Protein AF-A0A429MMH3-F1 (afdb_monomer_lite)

InterPro domains:
  IPR002168 Lipase, GDXG, putative histidine active site [PS01173] (75-91)
  IPR029058 Alpha/Beta hydrolase fold [G3DSA:3.40.50.1820] (10-102)
  IPR029058 Alpha/Beta hydrolase fold [SSF53474] (25-101)

Secondary structure (DSSP, 8-state):
----HHHHHHHHHHHHIIIIITGGGS---HHHHHHHHHHHHTTSPPPTT-EEEEEEETTEEEEEEESSTT----------STTTS--GGGGHHHHHHHHTT-

Structure (mmCIF, N/CA/C/O backbone):
data_AF-A0A429MMH3-F1
#
_entry.id   AF-A0A429MMH3-F1
#
loop_
_atom_site.group_PDB
_atom_site.id
_atom_site.type_symbol
_atom_site.label_atom_id
_atom_site.label_alt_id
_atom_site.label_comp_id
_atom_site.label_asym_id
_atom_site.label_entity_id
_atom_site.label_seq_id
_atom_site.pdbx_PDB_ins_code
_atom_site.Cartn_x
_atom_site.Cartn_y
_atom_site.Cartn_z
_atom_site.occupancy
_atom_site.B_iso_or_equiv
_atom_site.auth_seq_id
_atom_site.auth_comp_id
_atom_site.auth_asym_id
_atom_site.auth_atom_id
_atom_site.pdbx_PDB_model_num
ATOM 1 N N . MET A 1 1 ? 6.700 30.324 -14.115 1.00 42.12 1 MET A N 1
ATOM 2 C CA . MET A 1 1 ? 7.074 29.827 -15.458 1.00 42.12 1 MET A CA 1
ATOM 3 C C . MET A 1 1 ? 6.064 28.764 -15.874 1.00 42.12 1 MET A C 1
ATOM 5 O O . MET A 1 1 ? 5.995 27.725 -15.231 1.00 42.12 1 MET A O 1
ATOM 9 N N . ASN A 1 2 ? 5.202 29.059 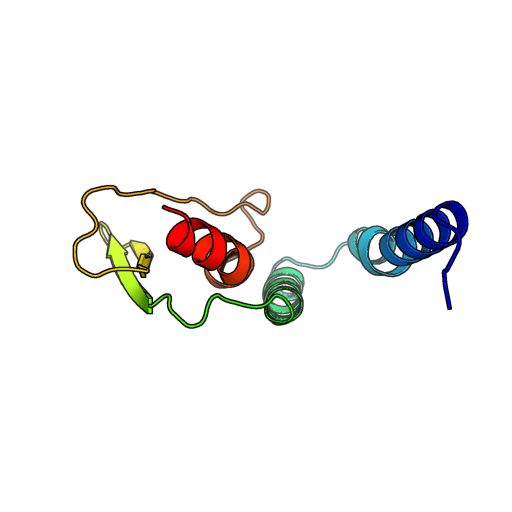-16.852 1.00 56.53 2 ASN A N 1
ATOM 10 C CA . ASN A 1 2 ? 4.102 28.172 -17.241 1.00 56.53 2 ASN A CA 1
ATOM 11 C C . ASN A 1 2 ? 4.612 27.189 -18.304 1.00 56.53 2 ASN A C 1
ATOM 13 O O . ASN A 1 2 ? 4.779 27.551 -19.464 1.00 56.53 2 ASN A O 1
ATOM 17 N N . ILE A 1 3 ? 4.951 25.967 -17.890 1.00 69.88 3 ILE A N 1
ATOM 18 C CA . ILE A 1 3 ? 5.438 24.931 -18.809 1.00 69.88 3 ILE A CA 1
ATOM 19 C C . ILE A 1 3 ? 4.262 24.501 -19.709 1.00 69.88 3 ILE A C 1
ATOM 21 O O . ILE A 1 3 ? 3.214 24.135 -19.162 1.00 69.88 3 ILE A O 1
ATOM 25 N N . PRO A 1 4 ? 4.401 24.511 -21.050 1.00 82.38 4 PRO A N 1
ATOM 26 C CA . PRO A 1 4 ? 3.359 24.037 -21.959 1.00 82.38 4 PRO A CA 1
ATOM 27 C C . PRO A 1 4 ? 2.933 22.602 -21.622 1.00 82.38 4 PRO A C 1
ATOM 29 O O . PRO A 1 4 ? 3.782 21.750 -21.354 1.00 82.38 4 PRO A O 1
ATOM 32 N N . ASN A 1 5 ? 1.630 22.307 -21.658 1.00 85.12 5 ASN A N 1
ATOM 33 C CA . ASN A 1 5 ? 1.096 20.988 -21.274 1.00 85.12 5 ASN A CA 1
ATOM 34 C C . ASN A 1 5 ? 1.710 19.829 -22.079 1.00 85.12 5 ASN A C 1
ATOM 36 O O . ASN A 1 5 ? 1.941 18.756 -21.531 1.00 85.12 5 ASN A O 1
ATOM 40 N N . VAL A 1 6 ? 2.053 20.071 -23.346 1.00 89.94 6 VAL A N 1
ATOM 41 C CA . VAL A 1 6 ? 2.727 19.097 -24.217 1.00 89.94 6 VAL A CA 1
ATOM 42 C C . VAL A 1 6 ? 4.129 18.752 -23.705 1.00 89.94 6 VAL A C 1
ATOM 44 O O . VAL A 1 6 ? 4.511 17.586 -23.672 1.00 89.94 6 VAL A O 1
ATOM 47 N N . LEU A 1 7 ? 4.890 19.745 -23.236 1.00 91.44 7 LEU A N 1
ATOM 48 C CA . LEU A 1 7 ? 6.230 19.508 -22.701 1.00 91.44 7 LEU A 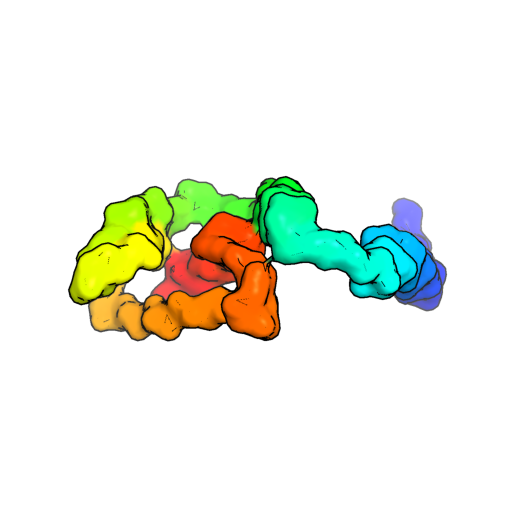CA 1
ATOM 49 C C . LEU A 1 7 ? 6.171 18.763 -21.361 1.00 91.44 7 LEU A C 1
ATOM 51 O O . LEU A 1 7 ? 6.976 17.864 -21.129 1.00 91.44 7 LEU A O 1
ATOM 55 N N . LYS A 1 8 ? 5.179 19.079 -20.511 1.00 90.38 8 LYS A N 1
ATOM 56 C CA . LYS A 1 8 ? 4.907 18.312 -19.283 1.00 90.38 8 LYS A CA 1
ATOM 57 C C . LYS A 1 8 ? 4.611 16.850 -19.607 1.00 90.38 8 LYS A C 1
ATOM 59 O O . LYS A 1 8 ? 5.194 15.975 -18.980 1.00 90.38 8 LYS A O 1
ATOM 64 N N . TYR A 1 9 ? 3.760 16.597 -20.603 1.00 93.19 9 TYR A N 1
ATOM 65 C CA . TYR A 1 9 ? 3.426 15.243 -21.041 1.00 93.19 9 TYR A CA 1
ATOM 66 C C . TYR A 1 9 ? 4.673 14.457 -21.458 1.00 93.19 9 TYR A C 1
ATOM 68 O O . TYR A 1 9 ? 4.948 13.415 -20.869 1.00 93.19 9 TYR A O 1
ATOM 76 N N . TYR A 1 10 ? 5.468 14.975 -22.402 1.00 95.19 10 TYR A N 1
ATOM 77 C CA . TYR A 1 10 ? 6.657 14.265 -22.888 1.00 95.19 10 TYR A CA 1
ATOM 78 C C . TYR A 1 10 ? 7.707 14.057 -21.800 1.00 95.19 10 TYR A C 1
ATOM 80 O O . TYR A 1 10 ? 8.345 13.002 -21.743 1.00 95.19 10 TYR A O 1
ATOM 88 N N . PHE A 1 11 ? 7.874 15.040 -20.913 1.00 94.69 11 PHE A N 1
ATOM 89 C CA . PHE A 1 11 ? 8.760 14.909 -19.766 1.00 94.69 11 PHE A CA 1
ATOM 90 C C . PHE A 1 11 ? 8.291 13.793 -18.826 1.00 94.69 11 PHE A C 1
ATOM 92 O O . PHE A 1 11 ? 9.067 12.891 -18.511 1.00 94.69 11 PHE A O 1
ATOM 99 N N . THR A 1 12 ? 7.017 13.808 -18.420 1.00 94.00 12 THR A N 1
ATOM 100 C CA . THR A 1 12 ? 6.432 12.777 -17.555 1.00 94.00 12 THR A CA 1
ATOM 101 C C . THR A 1 12 ? 6.509 11.399 -18.202 1.00 94.00 12 THR A C 1
ATOM 103 O O . THR A 1 12 ? 6.913 10.440 -17.551 1.00 94.00 12 THR A O 1
ATOM 106 N N . GLU A 1 13 ? 6.180 11.285 -19.486 1.00 95.56 13 GLU A N 1
ATOM 107 C CA . GLU A 1 13 ? 6.237 10.022 -20.215 1.00 95.56 13 GLU A CA 1
ATOM 108 C C . GLU A 1 13 ? 7.666 9.464 -20.264 1.00 95.56 13 GLU A C 1
ATOM 110 O O . GLU A 1 13 ? 7.894 8.300 -19.928 1.00 95.56 13 GLU A O 1
ATOM 115 N N . THR A 1 14 ? 8.642 10.295 -20.640 1.00 96.31 14 THR A N 1
ATOM 116 C CA . THR A 1 14 ? 10.055 9.899 -20.723 1.00 96.31 14 THR A CA 1
ATOM 117 C C . THR A 1 14 ? 10.587 9.487 -19.357 1.00 96.31 14 THR A C 1
ATOM 119 O O . THR A 1 14 ? 11.264 8.460 -19.237 1.00 96.31 14 THR A O 1
ATOM 122 N N . PHE A 1 15 ? 10.234 10.244 -18.317 1.00 95.00 15 PHE A N 1
ATOM 123 C CA . PHE A 1 15 ? 10.570 9.921 -16.940 1.00 95.00 15 PHE A CA 1
ATOM 124 C C . PHE A 1 15 ? 9.990 8.563 -16.532 1.00 95.00 15 PHE A C 1
ATOM 126 O O . PHE A 1 15 ? 10.742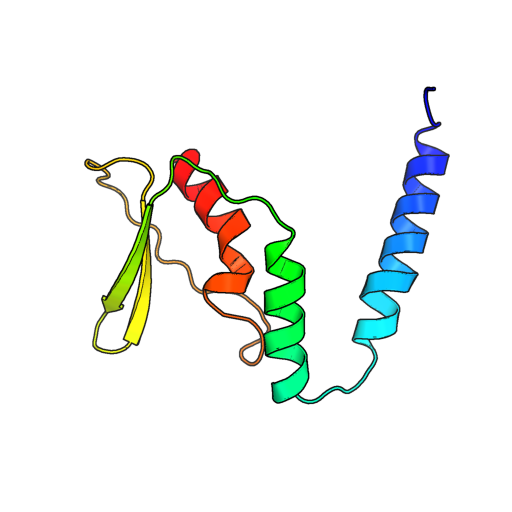 7.689 -16.114 1.00 95.00 15 PHE A O 1
ATOM 13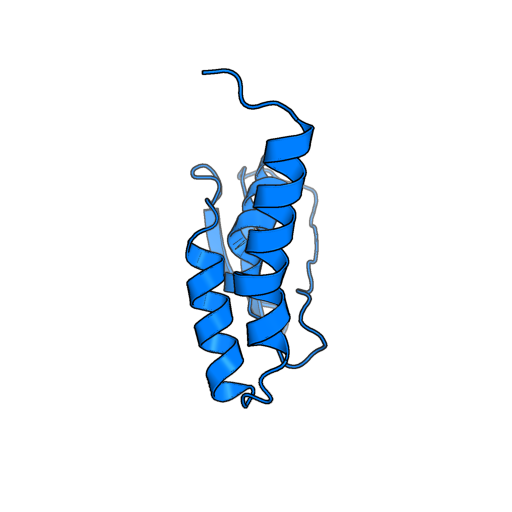3 N N . LEU A 1 16 ? 8.689 8.324 -16.727 1.00 94.50 16 LEU A N 1
ATOM 134 C CA . LEU A 1 16 ? 8.049 7.055 -16.360 1.00 94.50 16 LEU A CA 1
ATOM 135 C C . LEU A 1 16 ? 8.614 5.867 -17.153 1.00 94.50 16 LEU A C 1
ATOM 137 O O . LEU A 1 16 ? 8.877 4.803 -16.585 1.00 94.50 16 LEU A O 1
ATOM 141 N N . LYS A 1 17 ? 8.862 6.035 -18.456 1.00 95.62 17 LYS A N 1
ATOM 142 C CA . LYS A 1 17 ? 9.474 4.991 -19.291 1.00 95.62 17 LYS A CA 1
ATOM 143 C C . LYS A 1 17 ? 10.884 4.634 -18.815 1.00 95.62 17 LYS A C 1
ATOM 145 O O . LYS A 1 17 ? 11.251 3.460 -18.821 1.00 95.62 17 LYS A O 1
ATOM 150 N N . THR A 1 18 ? 11.660 5.627 -18.397 1.00 93.81 18 THR A N 1
ATOM 151 C CA . THR A 1 18 ? 13.068 5.444 -18.028 1.00 93.81 18 THR A CA 1
ATOM 152 C C . THR A 1 18 ? 13.236 4.995 -16.580 1.00 93.81 18 THR A C 1
ATOM 154 O O . THR A 1 18 ? 14.008 4.080 -16.326 1.00 93.81 18 THR A O 1
ATOM 157 N N . ALA A 1 19 ? 12.505 5.598 -15.643 1.00 90.12 19 ALA A N 1
ATOM 158 C CA . ALA A 1 19 ? 12.647 5.351 -14.211 1.00 90.12 19 ALA A CA 1
ATOM 159 C C . ALA A 1 19 ? 11.811 4.166 -13.708 1.00 90.12 19 ALA A C 1
ATOM 161 O O . ALA A 1 19 ? 12.186 3.546 -12.719 1.00 90.12 19 ALA A O 1
ATOM 162 N N . ILE A 1 20 ? 10.692 3.840 -14.369 1.00 90.12 20 ILE A N 1
ATOM 163 C CA . ILE A 1 20 ? 9.783 2.772 -13.925 1.00 90.12 20 ILE A CA 1
ATOM 164 C C . ILE A 1 20 ? 9.799 1.593 -14.898 1.00 90.12 20 ILE A C 1
ATOM 166 O O . ILE A 1 20 ? 10.166 0.484 -14.515 1.00 90.12 20 ILE A O 1
ATOM 170 N N . ARG A 1 21 ? 9.444 1.822 -16.171 1.00 91.12 21 ARG A N 1
ATOM 171 C CA . ARG A 1 21 ? 9.243 0.731 -17.144 1.00 91.12 21 ARG A CA 1
ATOM 172 C C . ARG A 1 21 ? 10.530 -0.017 -17.497 1.00 91.12 21 ARG A C 1
ATOM 174 O O . ARG A 1 21 ? 10.508 -1.238 -17.571 1.00 91.12 21 ARG A O 1
ATOM 181 N N . LYS A 1 22 ? 11.635 0.683 -17.769 1.00 91.88 22 LYS A N 1
ATOM 182 C CA . LYS A 1 22 ? 12.912 0.020 -18.091 1.00 91.88 22 LYS A CA 1
ATOM 183 C C . LYS A 1 22 ? 13.421 -0.834 -16.915 1.00 91.88 22 LYS A C 1
ATOM 185 O O . LYS A 1 22 ? 13.668 -2.016 -17.131 1.00 91.88 22 LYS A O 1
ATOM 190 N N . PRO A 1 23 ? 13.508 -0.318 -15.672 1.00 86.94 23 PRO A N 1
ATOM 191 C CA . PRO A 1 23 ? 13.908 -1.133 -14.525 1.00 86.94 23 PRO A CA 1
ATOM 192 C C . PRO A 1 23 ? 12.961 -2.297 -14.229 1.00 86.94 23 PRO A C 1
ATOM 194 O O . PRO A 1 23 ? 13.425 -3.354 -13.817 1.00 86.94 23 PRO A O 1
ATOM 197 N N . SER A 1 24 ? 11.652 -2.158 -14.477 1.00 87.88 24 SER A N 1
ATOM 198 C CA . SER A 1 24 ? 10.700 -3.254 -14.251 1.00 87.88 24 SER A CA 1
ATOM 199 C C . SER A 1 24 ? 10.880 -4.445 -15.200 1.00 87.88 24 SER A C 1
ATOM 201 O O . SER A 1 24 ? 10.268 -5.482 -14.979 1.00 87.88 24 SER A O 1
ATOM 203 N N . GLN A 1 25 ? 11.676 -4.305 -16.266 1.00 91.75 25 GLN A N 1
ATOM 204 C CA . GLN A 1 25 ? 12.035 -5.406 -17.169 1.00 91.75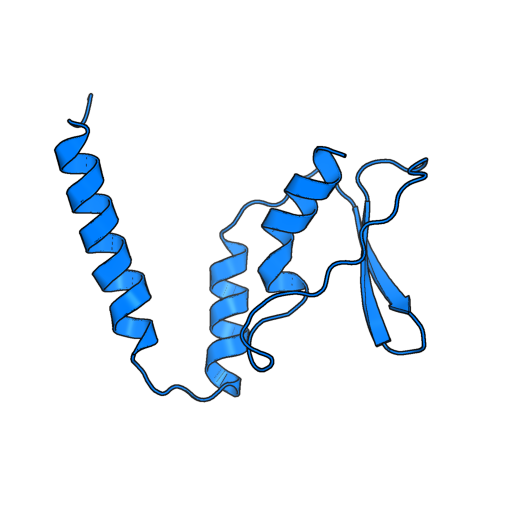 25 GLN A CA 1
ATOM 205 C C . GLN A 1 25 ? 13.215 -6.239 -16.648 1.00 91.75 25 GLN A C 1
ATOM 207 O O . GLN A 1 25 ? 13.546 -7.267 -17.235 1.00 91.75 25 GLN A O 1
ATOM 212 N N . LEU A 1 26 ? 13.863 -5.809 -15.561 1.00 90.56 26 LEU A N 1
ATOM 213 C CA . LEU A 1 26 ? 14.882 -6.606 -14.895 1.00 90.56 26 LEU A CA 1
ATOM 214 C C . LEU A 1 26 ? 14.207 -7.783 -14.179 1.00 90.56 26 LEU A C 1
ATOM 216 O O . LEU A 1 26 ? 13.318 -7.589 -13.350 1.00 90.56 26 LEU A O 1
ATOM 220 N N . ASN A 1 27 ? 14.669 -9.002 -14.456 1.00 89.19 27 ASN A N 1
ATOM 221 C CA . ASN A 1 27 ? 14.190 -10.230 -13.813 1.00 89.19 27 ASN A CA 1
ATOM 222 C C . ASN A 1 27 ? 14.779 -10.381 -12.401 1.00 89.19 27 ASN A C 1
ATOM 224 O O . ASN A 1 27 ? 15.545 -11.300 -12.115 1.00 89.19 27 ASN A O 1
ATOM 228 N N . LEU A 1 28 ? 14.463 -9.430 -11.525 1.00 91.19 28 LEU A N 1
ATOM 229 C CA . LEU A 1 28 ? 14.914 -9.435 -10.139 1.00 91.19 28 LEU A CA 1
ATOM 230 C C . LEU A 1 28 ? 14.094 -10.434 -9.308 1.00 91.19 28 LEU A C 1
ATOM 232 O O . LEU A 1 28 ? 12.880 -10.549 -9.499 1.00 91.19 28 LEU A O 1
ATOM 236 N N . PRO A 1 29 ? 14.714 -11.132 -8.342 1.00 93.56 29 PRO A N 1
ATOM 237 C CA . PRO A 1 29 ? 13.985 -12.046 -7.476 1.00 93.56 29 PRO A CA 1
ATOM 238 C C . PRO A 1 29 ? 13.012 -11.283 -6.554 1.00 93.56 29 PRO A C 1
ATOM 240 O O . PRO A 1 29 ? 13.298 -10.145 -6.155 1.00 93.56 29 PRO A O 1
ATOM 243 N N . PRO A 1 30 ? 11.895 -11.904 -6.119 1.00 92.56 30 PRO A N 1
ATOM 244 C CA . PRO A 1 30 ? 10.937 -11.278 -5.201 1.00 92.56 30 PRO A CA 1
ATOM 245 C C . PRO A 1 30 ? 11.565 -10.758 -3.902 1.00 92.56 30 PRO A C 1
ATOM 247 O O . PRO A 1 30 ? 11.121 -9.751 -3.354 1.00 92.56 30 PRO A O 1
ATOM 250 N N . THR A 1 31 ? 12.625 -11.412 -3.425 1.00 94.88 31 THR A N 1
ATOM 251 C CA . THR A 1 31 ? 13.385 -11.007 -2.235 1.00 94.88 31 THR A CA 1
ATOM 252 C C . THR A 1 31 ? 14.042 -9.634 -2.382 1.00 94.88 31 THR A C 1
ATOM 254 O O . THR A 1 31 ? 14.178 -8.931 -1.387 1.00 94.88 31 THR A O 1
ATOM 257 N N . ALA A 1 32 ? 14.383 -9.220 -3.606 1.00 93.81 32 ALA A N 1
ATOM 258 C CA . ALA A 1 32 ? 14.882 -7.881 -3.911 1.00 93.81 32 ALA A CA 1
ATOM 259 C C . ALA A 1 32 ? 13.742 -6.911 -4.265 1.00 93.81 32 ALA A C 1
ATOM 261 O O . ALA A 1 32 ? 13.721 -5.772 -3.797 1.00 93.81 32 ALA A O 1
ATOM 262 N N . LEU A 1 33 ? 12.755 -7.366 -5.047 1.00 93.12 33 LEU A N 1
ATOM 263 C CA . LEU A 1 33 ? 11.653 -6.516 -5.512 1.00 93.12 33 LEU A CA 1
ATOM 264 C C . LEU A 1 33 ? 10.763 -6.003 -4.373 1.00 93.12 33 LEU A C 1
ATOM 266 O O . LEU A 1 33 ? 10.360 -4.841 -4.390 1.00 93.12 33 LEU A O 1
ATOM 270 N N . ARG A 1 34 ? 10.455 -6.840 -3.374 1.00 95.00 34 ARG A N 1
ATOM 271 C CA . ARG A 1 34 ? 9.571 -6.465 -2.255 1.00 95.00 34 ARG A CA 1
ATOM 272 C C . ARG A 1 34 ? 10.114 -5.300 -1.414 1.00 95.00 34 ARG A C 1
ATOM 274 O O . ARG A 1 34 ? 9.390 -4.313 -1.283 1.00 95.00 34 ARG A O 1
ATOM 281 N N . PRO A 1 35 ? 11.344 -5.347 -0.864 1.00 95.19 35 PRO A N 1
ATOM 282 C CA . PRO A 1 35 ? 11.879 -4.227 -0.090 1.00 95.19 35 PRO A CA 1
ATOM 283 C C . PRO A 1 35 ? 12.100 -2.977 -0.948 1.00 95.19 35 PRO A C 1
ATOM 285 O O . PRO A 1 35 ? 11.860 -1.868 -0.471 1.00 95.19 35 PRO A O 1
ATOM 288 N N . MET A 1 36 ? 12.493 -3.137 -2.218 1.00 92.94 36 MET A N 1
ATOM 289 C CA . MET A 1 36 ? 12.612 -2.017 -3.153 1.00 92.94 36 MET A CA 1
ATOM 290 C C . MET A 1 36 ? 11.266 -1.309 -3.337 1.00 92.94 36 MET A C 1
ATOM 292 O O . MET A 1 36 ? 11.190 -0.088 -3.203 1.00 92.94 36 MET A O 1
ATOM 296 N N . LEU A 1 37 ? 10.193 -2.066 -3.582 1.00 93.38 37 LEU A N 1
ATOM 297 C CA . LEU A 1 37 ? 8.854 -1.502 -3.722 1.00 93.38 37 LEU A CA 1
ATOM 298 C C . LEU A 1 37 ? 8.390 -0.824 -2.428 1.00 93.38 37 LEU A C 1
ATOM 300 O O . LEU A 1 37 ? 7.866 0.283 -2.490 1.00 93.38 37 LEU A O 1
ATOM 304 N N . GLU A 1 38 ? 8.614 -1.432 -1.258 1.00 95.25 38 GLU A N 1
ATOM 305 C CA . GLU A 1 38 ? 8.307 -0.774 0.020 1.00 95.25 38 GLU A CA 1
ATOM 306 C C . GLU A 1 38 ? 9.019 0.572 0.161 1.00 95.25 38 GLU A C 1
ATOM 308 O O . GLU A 1 38 ? 8.4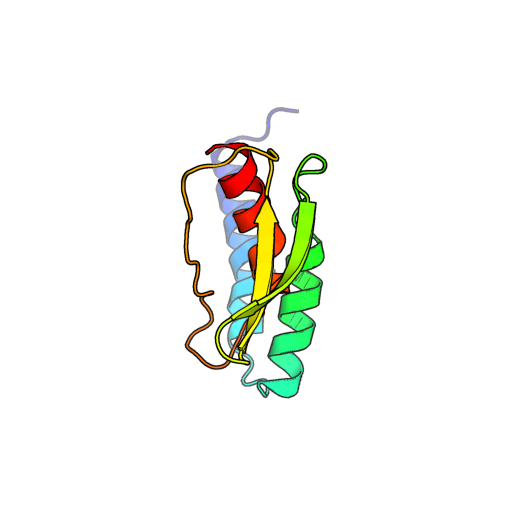01 1.541 0.598 1.00 95.25 38 GLU A O 1
ATOM 313 N N . GLN A 1 39 ? 10.298 0.647 -0.215 1.00 94.00 39 GLN A N 1
ATOM 314 C CA . GLN A 1 39 ? 11.072 1.880 -0.133 1.00 94.00 39 GLN A CA 1
ATOM 315 C C . GLN A 1 39 ? 10.558 2.946 -1.106 1.00 94.00 39 GLN A C 1
ATOM 317 O O . GLN A 1 39 ? 10.416 4.101 -0.708 1.00 94.00 39 GLN A O 1
ATOM 322 N N . LEU A 1 40 ? 10.224 2.570 -2.343 1.00 92.50 40 LEU A N 1
ATOM 323 C CA . LEU A 1 40 ? 9.605 3.480 -3.312 1.00 92.50 40 LEU A CA 1
ATOM 324 C C . LEU A 1 40 ? 8.257 3.997 -2.798 1.00 92.50 40 LEU A C 1
ATOM 326 O O . LEU A 1 40 ? 7.985 5.195 -2.848 1.00 92.50 40 LEU A O 1
ATOM 330 N N . CYS A 1 41 ? 7.437 3.112 -2.228 1.00 94.94 41 CYS A N 1
ATOM 331 C CA . CYS A 1 41 ? 6.118 3.472 -1.725 1.00 94.94 41 CYS A CA 1
ATOM 332 C C . CYS A 1 41 ? 6.154 4.402 -0.499 1.00 94.94 41 CYS A C 1
ATOM 334 O O . CYS A 1 41 ? 5.179 5.107 -0.251 1.00 94.94 41 CYS A O 1
ATOM 336 N N . ARG A 1 42 ? 7.263 4.457 0.253 1.00 94.00 42 ARG A N 1
ATOM 337 C CA . ARG A 1 42 ? 7.430 5.406 1.373 1.00 94.00 42 ARG A CA 1
ATOM 338 C C . ARG A 1 42 ? 7.485 6.865 0.932 1.00 94.00 42 ARG A C 1
ATOM 340 O O . ARG A 1 42 ? 7.219 7.733 1.756 1.00 94.00 42 ARG A O 1
ATOM 347 N N . ALA A 1 43 ? 7.835 7.135 -0.325 1.00 93.50 43 ALA A N 1
ATOM 348 C CA . ALA A 1 43 ? 7.853 8.495 -0.852 1.00 93.50 43 ALA A CA 1
ATOM 349 C C . ALA A 1 43 ? 6.438 9.081 -1.004 1.00 93.50 43 ALA A C 1
ATOM 351 O O . ALA A 1 43 ? 6.288 10.302 -1.051 1.00 93.50 43 ALA A O 1
ATOM 352 N N . PHE A 1 44 ? 5.399 8.237 -1.062 1.00 95.44 44 PHE A N 1
ATOM 353 C CA . PHE A 1 44 ? 4.024 8.716 -1.129 1.00 95.44 44 PHE A CA 1
ATOM 354 C C . PHE A 1 44 ? 3.538 9.174 0.254 1.00 95.44 44 PHE A C 1
ATOM 356 O O . PHE A 1 44 ? 3.697 8.446 1.241 1.00 95.44 44 PHE A O 1
ATOM 363 N N . PRO A 1 45 ? 2.930 10.370 0.342 1.00 95.06 45 PRO A N 1
ATOM 364 C CA . PRO A 1 45 ? 2.479 10.921 1.609 1.00 95.06 45 PRO A CA 1
ATOM 365 C C . PRO A 1 45 ? 1.321 10.101 2.182 1.00 95.06 45 PRO A C 1
ATOM 367 O O . PRO A 1 45 ? 0.459 9.614 1.454 1.00 95.06 45 PRO A O 1
ATOM 370 N N . LYS A 1 46 ? 1.295 9.985 3.510 1.00 95.62 46 LYS A N 1
ATOM 371 C CA . LYS A 1 46 ? 0.176 9.410 4.265 1.00 95.62 46 LYS A CA 1
ATOM 372 C C . LYS A 1 46 ? -0.632 10.527 4.910 1.00 95.62 46 LYS A C 1
ATOM 374 O O . LYS A 1 46 ? -0.057 11.547 5.301 1.00 95.62 46 LYS A O 1
ATOM 379 N N . GLN A 1 47 ? -1.932 10.313 5.077 1.00 96.12 47 GLN A N 1
ATOM 380 C CA . GLN A 1 47 ? -2.782 11.251 5.806 1.00 96.12 47 GLN A CA 1
ATOM 381 C C . GLN A 1 47 ? -2.437 11.237 7.302 1.00 96.12 47 GLN A C 1
ATOM 383 O O . GLN A 1 47 ? -2.428 10.186 7.940 1.00 96.12 47 GLN A O 1
ATOM 388 N N . LYS A 1 48 ? -2.111 12.411 7.859 1.00 93.25 48 LYS A N 1
ATOM 389 C CA . LYS A 1 48 ? -1.601 12.551 9.240 1.00 93.25 48 LYS A CA 1
ATOM 390 C C . LYS A 1 48 ? -2.675 12.362 10.312 1.00 93.25 48 LYS A C 1
ATOM 392 O O . LYS A 1 48 ? -2.347 12.034 11.443 1.00 93.25 48 LYS A O 1
ATOM 397 N N . ASN A 1 49 ? -3.934 12.593 9.958 1.00 93.31 49 ASN A N 1
ATOM 398 C CA . ASN A 1 49 ? -5.099 12.418 10.823 1.00 93.31 49 ASN A CA 1
ATOM 399 C C . ASN A 1 49 ? -5.616 10.970 10.846 1.00 93.31 49 ASN A C 1
ATOM 401 O O . ASN A 1 49 ? -6.639 10.706 11.465 1.00 93.31 49 ASN A O 1
ATOM 405 N N . VAL A 1 50 ? -4.940 10.039 10.167 1.00 95.81 50 VAL A N 1
ATOM 406 C CA . VAL A 1 50 ? -5.340 8.634 10.112 1.00 95.81 50 VAL A CA 1
ATOM 407 C C . VAL A 1 50 ? -4.436 7.801 11.006 1.00 95.81 50 VAL A C 1
ATOM 409 O O . VAL A 1 50 ? -3.210 7.831 10.895 1.00 95.81 50 VAL A O 1
ATOM 412 N N . THR A 1 51 ? -5.056 7.021 11.882 1.00 95.31 51 THR A N 1
ATOM 413 C CA . THR A 1 51 ? -4.368 6.056 12.735 1.00 95.31 51 THR A CA 1
ATOM 414 C C . THR A 1 51 ? -4.185 4.744 11.982 1.00 95.31 51 THR A C 1
ATOM 416 O O . THR A 1 51 ? -5.079 4.287 11.269 1.00 95.31 51 THR A O 1
ATOM 419 N N . VAL A 1 52 ? -3.006 4.137 12.122 1.00 96.00 52 VAL A N 1
ATOM 420 C CA . VAL A 1 52 ? -2.710 2.805 11.587 1.00 96.00 52 VAL A CA 1
ATOM 421 C C . VAL A 1 52 ? -2.224 1.949 12.741 1.00 96.00 52 VAL A C 1
ATOM 423 O O . VAL A 1 52 ? -1.198 2.269 13.345 1.00 96.00 52 VAL A O 1
ATOM 426 N N . ARG A 1 53 ? -2.940 0.867 13.052 1.00 96.06 53 ARG A N 1
ATOM 427 C CA . ARG A 1 53 ? -2.532 -0.076 14.099 1.00 96.06 53 ARG A CA 1
ATOM 428 C C . ARG A 1 53 ? -2.481 -1.511 13.582 1.00 96.06 53 ARG A C 1
ATOM 430 O O . ARG A 1 53 ? -3.336 -1.908 12.793 1.00 96.06 53 ARG A O 1
ATOM 437 N N . PRO A 1 54 ? -1.506 -2.316 14.030 1.00 97.38 54 PRO A N 1
ATOM 438 C CA . PRO A 1 54 ? -1.460 -3.726 13.682 1.00 97.38 54 PRO A CA 1
ATOM 439 C C . PRO A 1 54 ? -2.628 -4.471 14.333 1.00 97.38 54 PRO A C 1
ATOM 441 O O . PRO A 1 54 ? -2.955 -4.244 15.498 1.00 97.38 54 PRO A O 1
ATOM 444 N N . ILE A 1 55 ? -3.218 -5.404 13.593 1.00 97.12 55 ILE A N 1
ATOM 445 C CA . ILE A 1 55 ? -4.271 -6.299 14.076 1.00 97.12 55 ILE A CA 1
ATOM 446 C C . ILE A 1 55 ? -3.992 -7.738 13.635 1.00 97.12 55 ILE A C 1
ATOM 448 O O . ILE A 1 55 ? -3.146 -8.007 12.774 1.00 97.12 55 ILE A O 1
ATOM 452 N N . ARG A 1 56 ? -4.729 -8.685 14.218 1.00 97.12 56 ARG A N 1
ATOM 453 C CA . ARG A 1 56 ? -4.807 -10.058 13.719 1.00 97.12 56 ARG A CA 1
ATOM 454 C C . ARG A 1 56 ? -6.258 -10.435 13.477 1.00 97.12 56 ARG A C 1
ATOM 456 O O . ARG A 1 56 ? -7.061 -10.382 14.401 1.00 97.12 56 ARG A O 1
ATOM 463 N N . LEU A 1 57 ? -6.565 -10.857 12.257 1.00 93.94 57 LEU A N 1
ATOM 464 C CA . LEU A 1 57 ? -7.882 -11.355 11.869 1.00 93.94 57 LEU A CA 1
ATOM 465 C C . LEU A 1 57 ? -7.740 -12.838 11.542 1.00 93.94 57 LEU A C 1
ATOM 467 O O . LEU A 1 57 ? -6.977 -13.191 10.648 1.00 93.94 57 LEU A O 1
ATOM 471 N N . ALA A 1 58 ? -8.398 -13.709 12.314 1.00 95.06 58 ALA A N 1
ATOM 472 C CA . ALA A 1 58 ? -8.265 -15.168 12.186 1.00 95.06 58 ALA A CA 1
ATOM 473 C C . ALA A 1 58 ? -6.794 -15.652 12.137 1.00 95.06 58 ALA A C 1
ATOM 475 O O . ALA A 1 58 ? -6.421 -16.523 11.358 1.00 95.06 58 ALA A O 1
ATOM 476 N N . GLY A 1 59 ? -5.920 -15.031 12.938 1.00 95.88 59 GLY A N 1
ATOM 477 C CA . GLY A 1 59 ? -4.485 -15.343 12.984 1.00 95.88 59 GLY A CA 1
ATOM 478 C C . GLY A 1 59 ? -3.630 -14.678 11.895 1.00 95.88 59 GLY A C 1
ATOM 479 O O . GLY A 1 59 ? -2.409 -14.593 12.067 1.00 95.88 59 GLY A O 1
ATOM 480 N N . ILE A 1 60 ? -4.242 -14.127 10.843 1.00 95.75 60 ILE A N 1
ATOM 481 C CA . ILE A 1 60 ? -3.562 -13.415 9.755 1.00 95.75 60 ILE A CA 1
ATOM 482 C C . ILE A 1 60 ? -3.184 -12.004 10.203 1.00 95.75 60 ILE A C 1
ATOM 484 O O . ILE A 1 60 ? -3.989 -11.286 10.797 1.00 95.75 60 ILE A O 1
ATOM 488 N N . LYS A 1 61 ? -1.942 -11.598 9.919 1.00 96.50 61 LYS A N 1
ATOM 489 C CA . LYS A 1 61 ? -1.464 -10.237 10.190 1.00 96.50 61 LYS A CA 1
ATOM 490 C C . LYS A 1 61 ? -2.161 -9.252 9.255 1.00 96.50 61 LYS A C 1
ATOM 492 O O . LYS A 1 61 ? -2.099 -9.416 8.040 1.00 96.50 61 LYS A O 1
ATOM 497 N N . GLY A 1 62 ? -2.751 -8.215 9.831 1.00 96.81 62 GLY A N 1
ATOM 498 C CA . GLY A 1 62 ? -3.336 -7.098 9.103 1.00 96.81 62 GLY A CA 1
ATOM 499 C C . GLY A 1 62 ? -3.048 -5.779 9.804 1.00 96.81 62 GLY A C 1
ATOM 500 O O . GLY A 1 62 ? -2.381 -5.734 10.840 1.00 96.81 62 GLY A O 1
ATOM 501 N N . GLU A 1 63 ? -3.583 -4.708 9.242 1.00 97.56 63 GLU A N 1
ATOM 502 C CA . GLU A 1 63 ? -3.579 -3.385 9.852 1.00 97.56 63 GLU A CA 1
ATOM 503 C C . GLU A 1 63 ? -4.987 -2.805 9.784 1.00 97.56 63 GLU A C 1
ATOM 505 O O . GLU A 1 63 ? -5.667 -2.911 8.765 1.00 97.56 63 GLU A O 1
ATOM 510 N N . GLU A 1 64 ? -5.416 -2.204 10.888 1.00 96.44 64 GLU A N 1
ATOM 511 C CA . GLU A 1 64 ? -6.586 -1.341 10.914 1.00 96.44 64 GLU A CA 1
ATOM 512 C C . GLU A 1 64 ? -6.131 0.080 10.587 1.00 96.44 64 GLU A C 1
ATOM 514 O O . GLU A 1 64 ? -5.169 0.580 11.175 1.00 96.44 64 GLU A O 1
ATOM 519 N N . ILE A 1 65 ? -6.823 0.713 9.641 1.00 96.69 65 ILE A N 1
ATOM 520 C CA . ILE A 1 65 ? -6.576 2.082 9.192 1.00 96.69 65 ILE A CA 1
ATOM 521 C C . ILE A 1 65 ? -7.857 2.867 9.449 1.00 96.69 65 ILE A C 1
ATOM 523 O O . ILE A 1 65 ? -8.899 2.531 8.889 1.00 96.69 65 ILE A O 1
ATOM 527 N N . LYS A 1 66 ? -7.793 3.876 10.320 1.00 95.56 66 LYS A N 1
ATOM 528 C CA . LYS A 1 66 ? -8.987 4.536 10.859 1.00 95.56 66 LYS A CA 1
ATOM 529 C C . LYS A 1 66 ? -8.778 6.042 11.020 1.00 95.56 66 LYS A C 1
ATOM 531 O O . LYS A 1 66 ? -7.823 6.463 11.673 1.00 95.56 66 LYS A O 1
ATOM 536 N N . ALA A 1 67 ? -9.664 6.841 10.421 1.00 93.69 67 ALA A N 1
ATOM 537 C CA . ALA A 1 67 ? -9.631 8.308 10.485 1.00 93.69 67 ALA A CA 1
ATOM 538 C C . ALA A 1 67 ? -10.456 8.901 11.643 1.00 93.69 67 ALA A C 1
ATOM 540 O O . ALA A 1 67 ? -10.146 9.988 12.119 1.00 93.69 67 ALA A O 1
ATOM 541 N N . GLN A 1 68 ? -11.491 8.192 12.103 1.00 89.75 68 GLN A N 1
ATOM 542 C CA . GLN A 1 68 ? -12.398 8.629 13.170 1.00 89.75 68 GLN A CA 1
ATOM 543 C C . GLN A 1 68 ? -12.803 7.453 14.060 1.00 89.75 68 GLN A C 1
ATOM 545 O O . GLN A 1 68 ? -12.998 6.347 13.556 1.00 89.75 68 GLN A O 1
ATOM 550 N N . ASP A 1 69 ? -12.981 7.679 15.362 1.00 86.38 69 ASP A N 1
ATOM 551 C CA . ASP A 1 69 ? -13.225 6.610 16.344 1.00 86.38 69 ASP A CA 1
ATOM 552 C C . ASP A 1 69 ? -14.582 5.905 16.186 1.00 86.38 69 ASP A C 1
ATOM 554 O O . ASP A 1 69 ? -14.691 4.709 16.468 1.00 86.38 69 ASP A O 1
ATOM 558 N N . SER A 1 70 ? -15.597 6.598 15.674 1.00 88.25 70 SER A N 1
ATOM 559 C CA . SER A 1 70 ? -16.988 6.131 15.582 1.00 88.25 70 SER A CA 1
ATOM 560 C C . SER A 1 70 ? -17.391 5.567 14.208 1.00 88.25 70 SER A C 1
ATOM 562 O O . SER A 1 70 ? -18.575 5.536 13.878 1.00 88.25 70 SER A O 1
ATOM 564 N N . ALA A 1 71 ? -16.434 5.108 13.392 1.00 89.06 71 ALA A N 1
ATOM 565 C CA . ALA A 1 71 ? -16.731 4.517 12.084 1.00 89.06 71 ALA A CA 1
ATOM 566 C C . ALA A 1 71 ? -17.632 3.266 12.194 1.00 89.06 71 ALA A C 1
ATOM 568 O O . ALA A 1 71 ? -17.307 2.320 12.913 1.00 89.06 71 ALA A O 1
ATOM 569 N N . THR A 1 72 ? -18.742 3.251 11.449 1.00 91.75 72 THR A N 1
ATOM 570 C CA . THR A 1 72 ? -19.707 2.133 11.384 1.00 91.75 72 THR A CA 1
ATOM 571 C C . THR A 1 72 ? -19.543 1.263 10.136 1.00 91.75 72 THR A C 1
ATOM 573 O O . THR A 1 72 ? -20.132 0.187 10.049 1.00 91.75 72 THR A O 1
ATOM 576 N N . GLN A 1 73 ? -18.746 1.717 9.167 1.00 92.00 73 GLN A N 1
ATOM 577 C CA . GLN A 1 73 ? -18.467 1.020 7.915 1.00 92.00 73 GLN A CA 1
ATOM 578 C C . GLN A 1 73 ? -17.060 0.422 7.935 1.00 92.00 73 GLN A C 1
ATOM 580 O O . GLN A 1 73 ? -16.137 0.987 8.521 1.00 92.00 73 GLN A O 1
ATOM 585 N N . LEU A 1 74 ? -16.897 -0.723 7.270 1.00 93.19 74 LEU A N 1
ATOM 586 C CA . LEU A 1 74 ? -15.622 -1.419 7.154 1.00 93.19 74 LEU A CA 1
ATOM 587 C C . LEU A 1 74 ? -15.308 -1.704 5.688 1.00 93.19 74 LEU A C 1
ATOM 589 O O . LEU A 1 74 ? -16.121 -2.278 4.967 1.00 93.19 74 LEU A O 1
ATOM 593 N N . ILE A 1 75 ? -14.093 -1.347 5.277 1.00 94.94 75 ILE A N 1
ATOM 594 C CA . ILE A 1 75 ? -13.528 -1.710 3.979 1.00 94.94 75 ILE A CA 1
ATOM 595 C C . ILE A 1 75 ? -12.480 -2.792 4.218 1.00 94.94 75 ILE A C 1
ATOM 597 O O . ILE A 1 75 ? -11.447 -2.545 4.841 1.00 94.94 75 ILE A O 1
ATOM 601 N N . PHE A 1 76 ? -12.735 -3.996 3.710 1.00 95.81 76 PHE A N 1
ATOM 602 C CA . PHE A 1 76 ? -11.757 -5.077 3.737 1.00 95.81 76 PHE A CA 1
ATOM 603 C C . PHE A 1 76 ? -10.882 -5.015 2.483 1.00 95.81 76 PHE A C 1
ATOM 605 O O . PHE A 1 76 ? -11.304 -5.408 1.396 1.00 95.81 76 PHE A O 1
ATOM 612 N N . HIS A 1 77 ? -9.666 -4.484 2.629 1.00 96.69 77 HIS A N 1
ATOM 613 C CA . HIS A 1 77 ? -8.745 -4.288 1.510 1.00 96.69 77 HIS A CA 1
ATOM 614 C C . HIS A 1 77 ? -7.719 -5.415 1.394 1.00 96.69 77 HIS A C 1
ATOM 616 O O . HIS A 1 77 ? -6.998 -5.717 2.345 1.00 96.69 77 HIS A O 1
ATOM 622 N N . ILE A 1 78 ? -7.592 -5.968 0.189 1.00 95.75 78 ILE A N 1
ATOM 623 C CA . ILE A 1 78 ? -6.530 -6.902 -0.189 1.00 95.75 78 ILE A CA 1
ATOM 624 C C . ILE A 1 78 ? -5.634 -6.181 -1.195 1.00 95.75 78 ILE A C 1
ATOM 626 O O . ILE A 1 78 ? -6.094 -5.720 -2.239 1.00 95.75 78 ILE A O 1
ATOM 630 N N . HIS A 1 79 ? -4.350 -6.045 -0.867 1.00 95.81 79 HIS A N 1
ATOM 631 C CA . HIS A 1 79 ? -3.421 -5.293 -1.703 1.00 95.81 79 HIS A CA 1
ATOM 632 C C . HIS A 1 79 ? -3.144 -5.984 -3.047 1.00 95.81 79 HIS A C 1
ATOM 634 O O . HIS A 1 79 ? -3.227 -7.205 -3.178 1.00 95.81 79 HIS A O 1
ATOM 640 N N . GLY A 1 80 ? -2.767 -5.181 -4.045 1.00 94.88 80 GLY A N 1
ATOM 641 C CA . GLY A 1 80 ? -2.313 -5.681 -5.342 1.00 94.88 80 GLY A CA 1
ATOM 642 C C . GLY A 1 80 ? -0.869 -6.191 -5.291 1.00 94.88 80 GLY A C 1
ATOM 643 O O . GLY A 1 80 ? -0.263 -6.289 -4.228 1.00 94.88 80 GLY A O 1
ATOM 644 N N . GLY A 1 81 ? -0.291 -6.484 -6.458 1.00 93.12 81 GLY A N 1
ATOM 645 C CA . GLY A 1 81 ? 1.090 -6.980 -6.568 1.00 93.12 81 GLY A CA 1
ATOM 646 C C . GLY A 1 81 ? 1.204 -8.402 -7.113 1.00 93.12 81 GLY A C 1
ATOM 647 O O . GLY A 1 81 ? 2.154 -9.112 -6.795 1.00 93.12 81 GLY A O 1
ATOM 648 N N . ALA A 1 82 ? 0.230 -8.829 -7.925 1.00 92.12 82 ALA A N 1
ATOM 649 C CA . ALA A 1 82 ? 0.272 -10.102 -8.648 1.00 92.12 82 ALA A CA 1
ATOM 650 C C . ALA A 1 82 ? 0.593 -11.317 -7.751 1.00 92.12 82 ALA A C 1
ATOM 652 O O . ALA A 1 82 ? 1.283 -12.239 -8.170 1.00 92.12 82 ALA A O 1
ATOM 653 N N . PHE A 1 83 ? 0.112 -11.301 -6.503 1.00 93.38 83 PHE A N 1
ATOM 654 C CA . PHE A 1 83 ? 0.249 -12.366 -5.497 1.00 93.38 83 PHE A CA 1
ATOM 655 C C . PHE A 1 83 ? 1.660 -12.655 -4.950 1.00 93.38 83 PHE A C 1
ATOM 657 O O . PHE A 1 83 ? 1.768 -13.367 -3.954 1.00 93.38 83 PHE A O 1
ATOM 664 N N . PHE A 1 84 ? 2.734 -12.087 -5.509 1.00 92.44 84 PHE A N 1
ATOM 665 C CA . PHE A 1 84 ? 4.106 -12.280 -4.999 1.00 92.44 84 PHE A CA 1
ATOM 666 C C . PHE A 1 84 ? 4.791 -10.982 -4.543 1.00 92.44 84 PHE A C 1
ATOM 668 O O . PHE A 1 84 ? 5.804 -11.019 -3.837 1.00 92.44 84 PHE A O 1
ATOM 675 N N . LEU A 1 85 ? 4.248 -9.833 -4.947 1.00 92.88 85 LEU A N 1
ATOM 676 C CA . LEU A 1 85 ? 4.769 -8.503 -4.673 1.00 92.88 85 LEU A CA 1
ATOM 677 C C . LEU A 1 85 ? 3.811 -7.735 -3.750 1.00 92.88 85 LEU A C 1
ATOM 679 O O . LEU A 1 85 ? 2.635 -8.066 -3.623 1.00 92.88 85 LEU A O 1
ATOM 683 N N . GLY A 1 86 ? 4.327 -6.699 -3.094 1.00 93.88 86 GLY A N 1
ATOM 684 C CA . GLY A 1 86 ? 3.541 -5.864 -2.195 1.00 93.88 86 GLY A CA 1
ATOM 685 C C . GLY A 1 86 ? 3.541 -6.331 -0.739 1.00 93.88 86 GLY A C 1
ATOM 686 O O . GLY A 1 86 ? 4.045 -7.402 -0.364 1.00 93.88 86 GLY A O 1
ATOM 687 N N . SER A 1 87 ? 3.015 -5.436 0.087 1.00 95.00 87 SER A N 1
ATOM 688 C CA . SER A 1 87 ? 2.783 -5.592 1.520 1.00 95.00 87 SER A CA 1
ATOM 689 C C . SER A 1 87 ? 1.782 -4.538 2.000 1.00 95.00 87 SER A C 1
ATOM 691 O O . SER A 1 87 ? 1.438 -3.611 1.259 1.00 95.00 87 SER A O 1
ATOM 693 N N . LEU A 1 88 ? 1.379 -4.613 3.271 1.00 94.75 88 LEU A N 1
ATOM 694 C CA . LEU A 1 88 ? 0.539 -3.591 3.907 1.00 94.75 88 LEU A CA 1
ATOM 695 C C . LEU A 1 88 ? 1.114 -2.170 3.717 1.00 94.75 88 LEU A C 1
ATOM 697 O O . LEU A 1 88 ? 0.394 -1.240 3.358 1.00 94.75 88 LEU A O 1
ATOM 701 N N . LYS A 1 89 ? 2.443 -2.025 3.814 1.00 95.75 89 LYS A N 1
ATOM 702 C CA . LYS A 1 89 ? 3.146 -0.738 3.680 1.00 95.75 89 LYS A CA 1
ATOM 703 C C . LYS A 1 89 ? 3.084 -0.154 2.272 1.00 95.75 89 LYS A C 1
ATOM 705 O O . LYS A 1 89 ? 3.046 1.064 2.127 1.00 95.75 89 LYS A O 1
ATOM 710 N N . THR A 1 90 ? 3.071 -0.997 1.238 1.00 97.00 90 THR A N 1
ATOM 711 C CA . THR A 1 90 ? 3.078 -0.527 -0.161 1.00 97.00 90 THR A CA 1
ATOM 712 C C . THR A 1 90 ? 1.794 0.203 -0.560 1.00 97.00 90 THR A C 1
ATOM 714 O O . THR A 1 90 ? 1.819 1.032 -1.462 1.00 97.00 90 THR A O 1
ATOM 717 N N . HIS A 1 91 ? 0.692 -0.044 0.154 1.00 97.31 91 HIS A N 1
ATOM 718 C CA . HIS A 1 91 ? -0.605 0.591 -0.086 1.00 97.31 91 HIS A CA 1
ATOM 719 C C . HIS A 1 91 ? -0.988 1.639 0.974 1.00 97.31 91 HIS A C 1
ATOM 721 O O . HIS A 1 91 ? -2.065 2.220 0.875 1.00 97.31 91 HIS A O 1
ATOM 727 N N . HIS A 1 92 ? -0.127 1.932 1.961 1.00 96.00 92 HIS A N 1
ATOM 728 C CA . HIS A 1 92 ? -0.444 2.869 3.053 1.00 96.00 92 HIS A CA 1
ATOM 729 C C . HIS A 1 92 ? -0.924 4.231 2.573 1.00 96.00 92 HIS A C 1
ATOM 731 O O . HIS A 1 92 ? -1.951 4.696 3.047 1.00 96.00 92 HIS A O 1
ATOM 737 N N . ALA A 1 93 ? -0.206 4.861 1.643 1.00 96.62 93 ALA A N 1
ATOM 738 C CA . ALA A 1 93 ? -0.560 6.197 1.172 1.00 96.62 93 ALA A CA 1
ATOM 739 C C . ALA A 1 93 ? -2.000 6.232 0.637 1.00 96.62 93 ALA A C 1
ATOM 741 O O . ALA A 1 93 ? -2.826 6.997 1.130 1.00 96.62 93 ALA A O 1
ATOM 742 N N . PHE A 1 94 ? -2.321 5.308 -0.274 1.00 96.62 94 PHE A N 1
ATOM 743 C CA . PHE A 1 94 ? -3.664 5.149 -0.825 1.00 96.62 94 PHE A CA 1
ATOM 744 C C . PHE A 1 94 ? -4.710 4.853 0.254 1.00 96.62 94 PHE A C 1
ATOM 746 O O . PHE A 1 94 ? -5.734 5.523 0.308 1.00 96.62 94 PHE A O 1
ATOM 753 N N . MET A 1 95 ? -4.448 3.891 1.143 1.00 97.00 95 MET A N 1
ATOM 754 C CA . MET A 1 95 ? -5.431 3.491 2.150 1.00 97.00 95 MET A CA 1
ATOM 755 C C . MET A 1 95 ? -5.689 4.572 3.197 1.00 97.00 95 MET A C 1
ATOM 757 O O . MET A 1 95 ? -6.816 4.708 3.659 1.00 97.00 95 MET A O 1
ATOM 761 N N . THR A 1 96 ? -4.675 5.363 3.554 1.00 96.81 96 THR A N 1
ATOM 762 C CA . THR A 1 96 ? -4.876 6.513 4.443 1.00 96.81 96 THR A CA 1
ATOM 763 C C . THR A 1 96 ? -5.654 7.633 3.753 1.00 96.81 96 THR A C 1
ATOM 765 O O . THR A 1 96 ? -6.474 8.269 4.401 1.00 96.81 96 THR A O 1
ATOM 768 N N . ASP A 1 97 ? -5.467 7.847 2.444 1.00 95.94 97 ASP A N 1
ATOM 769 C CA . ASP A 1 97 ? -6.276 8.815 1.692 1.00 95.94 97 ASP A CA 1
ATOM 770 C C . ASP A 1 97 ? -7.730 8.354 1.544 1.00 95.94 97 ASP A C 1
ATOM 772 O O . ASP A 1 97 ? -8.645 9.156 1.697 1.00 95.94 97 ASP A O 1
ATOM 776 N N . LEU A 1 98 ? -7.946 7.056 1.317 1.00 95.19 98 LEU A N 1
ATOM 777 C CA . LEU A 1 98 ? -9.280 6.467 1.269 1.00 95.19 98 LEU A CA 1
ATOM 778 C C . LEU A 1 98 ? -9.995 6.609 2.617 1.00 95.19 98 LEU A C 1
ATOM 780 O O . LEU A 1 98 ? -11.091 7.154 2.660 1.00 95.19 98 LEU A O 1
ATOM 784 N N . ALA A 1 99 ? -9.351 6.189 3.710 1.00 95.12 99 ALA A N 1
ATOM 785 C CA . ALA A 1 99 ? -9.931 6.259 5.050 1.00 95.12 99 ALA A CA 1
ATOM 786 C C . ALA A 1 99 ? -10.246 7.695 5.495 1.00 95.12 99 ALA A C 1
ATOM 788 O O . ALA A 1 99 ? -11.177 7.900 6.260 1.00 95.12 99 ALA A O 1
ATOM 789 N N . ALA A 1 100 ? -9.487 8.695 5.037 1.00 93.38 100 ALA A N 1
ATOM 790 C CA . ALA A 1 100 ? -9.749 10.100 5.355 1.00 93.38 100 ALA A CA 1
ATOM 791 C C . ALA A 1 100 ? -10.953 10.695 4.598 1.00 93.38 100 ALA A C 1
ATOM 793 O O . ALA A 1 100 ? -11.384 11.799 4.925 1.00 93.38 100 ALA A O 1
ATOM 794 N N . ARG A 1 101 ? -11.463 10.007 3.568 1.00 90.06 101 ARG A N 1
ATOM 795 C CA . ARG A 1 101 ? -12.552 10.477 2.693 1.00 90.06 101 ARG A CA 1
ATOM 796 C C . ARG A 1 101 ? -13.869 9.719 2.889 1.00 90.06 101 ARG A C 1
ATOM 798 O O . ARG A 1 101 ? -14.840 10.052 2.213 1.00 90.06 101 ARG A O 1
ATOM 805 N N . THR A 1 102 ? -13.883 8.710 3.755 1.00 80.50 102 THR A N 1
ATOM 806 C CA . THR A 1 102 ? -15.033 7.847 4.073 1.00 80.50 102 THR A CA 1
ATOM 807 C C . THR A 1 102 ? -15.404 7.991 5.536 1.00 80.50 102 THR A C 1
ATOM 809 O O . THR A 1 102 ? -16.598 8.197 5.821 1.00 80.50 102 THR A O 1
#

pLDDT: mean 92.53, std 7.31, range [42.12, 97.56]

Organism: Acinetobacter baumannii (NCBI:txid470)

Sequence (102 aa):
MNIPNVLKYYFTETFLKTAIRKPSQLNLPPTALRPMLEQLCRAFPKQKNVTVRPIRLAGIKGEEIKAQDSATQLIFHIHGGAFFLGSLKTHHAFMTDLAART

Radius of gyration: 17.4 Å; chains: 1; bounding box: 35×45×41 Å

Foldseek 3Di:
DDDPPVVVVVVVVVCCCPVPVVVVPDPDDLVVQAVVLLVVLVVQDADPQWDWDWDADVNDIDIDIANDDPDPDDDDDDDDDPVSYDDNSNCRRVVRVVRNVD